Protein AF-A0A9D8MZ63-F1 (afdb_monomer)

Mean predicted aligned error: 4.89 Å

Secondary structur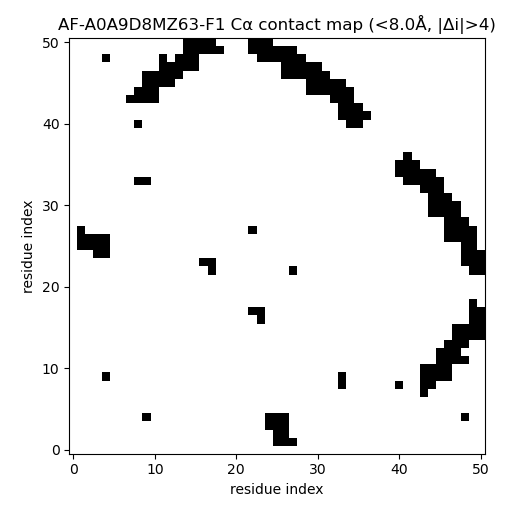e (DSSP, 8-state):
---B--TTTEEEEEEE--SSGGGTTBEEEEEE--EEETTEEEEPEEEEEE-

Radius of gyration: 11.17 Å; Cα contacts (8 Å, |Δi|>4): 103; chains: 1; bounding box: 26×18×28 Å

pLDDT: mean 84.54, std 7.36, range [48.12, 91.31]

Foldseek 3Di:
DWDADDPVAADEPEEDADPDPVQARIFPDFPADWDDDPHRTPGHTYTHGHD

Sequence (51 aa):
KEADFDVDLHEAVAQLPAPTPELKGKVMDCTLTGYKLNEKVIRHAQVVVGV

Structure (mmCIF, N/CA/C/O backbone):
data_AF-A0A9D8MZ63-F1
#
_entry.id   AF-A0A9D8MZ63-F1
#
loop_
_atom_site.group_PDB
_atom_site.id
_atom_site.type_symbol
_atom_site.label_atom_id
_atom_site.label_alt_id
_atom_site.label_comp_id
_atom_site.label_asym_id
_atom_site.label_entity_id
_atom_site.label_seq_id
_atom_site.pdbx_PDB_ins_code
_atom_site.Cartn_x
_atom_site.Cartn_y
_atom_site.Cartn_z
_atom_site.occupancy
_atom_site.B_iso_or_equiv
_atom_site.auth_seq_id
_atom_site.auth_comp_id
_atom_site.auth_asym_id
_atom_site.auth_atom_id
_atom_site.pdbx_PDB_model_num
ATOM 1 N N . LYS A 1 1 ? 8.397 -6.060 2.755 1.00 48.12 1 LYS A N 1
ATOM 2 C CA . LYS A 1 1 ? 7.359 -7.114 2.666 1.00 48.12 1 LYS A CA 1
ATOM 3 C C . LYS A 1 1 ? 6.656 -6.888 1.349 1.00 48.12 1 LYS A C 1
ATOM 5 O O . LYS A 1 1 ? 6.100 -5.814 1.185 1.00 48.12 1 LYS A O 1
ATOM 10 N N . GLU A 1 2 ? 6.772 -7.827 0.424 1.00 59.31 2 GLU A N 1
ATOM 11 C CA . GLU A 1 2 ? 6.073 -7.759 -0.856 1.00 59.31 2 GLU A CA 1
ATOM 12 C C . GLU A 1 2 ? 4.595 -8.037 -0.590 1.00 59.31 2 GLU A C 1
ATOM 14 O O . GLU A 1 2 ? 4.249 -9.128 -0.141 1.00 59.31 2 GLU A O 1
ATOM 19 N N . ALA A 1 3 ? 3.759 -7.017 -0.749 1.00 72.12 3 ALA A N 1
ATOM 20 C CA . ALA A 1 3 ? 2.318 -7.125 -0.599 1.00 72.12 3 ALA A CA 1
ATOM 21 C C . ALA A 1 3 ? 1.680 -6.975 -1.980 1.00 72.12 3 ALA A C 1
ATOM 23 O O . ALA A 1 3 ? 2.077 -6.100 -2.760 1.00 72.12 3 ALA A O 1
ATOM 24 N N . ASP A 1 4 ? 0.714 -7.839 -2.277 1.00 83.12 4 ASP A N 1
ATOM 25 C CA . ASP A 1 4 ? -0.116 -7.689 -3.463 1.00 83.12 4 ASP A CA 1
ATOM 26 C C . ASP A 1 4 ? -0.904 -6.381 -3.383 1.00 83.12 4 ASP A C 1
ATOM 28 O O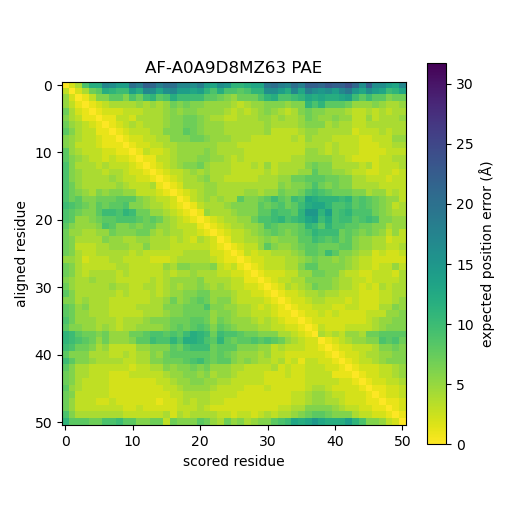 . ASP A 1 4 ? -1.341 -5.951 -2.308 1.00 83.12 4 ASP A O 1
ATOM 32 N N . PHE A 1 5 ? -1.039 -5.719 -4.531 1.00 84.06 5 PHE A N 1
ATOM 33 C CA . PHE A 1 5 ? -1.82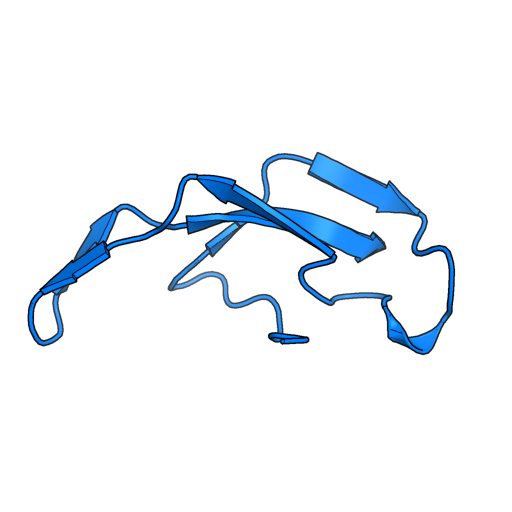7 -4.503 -4.616 1.00 84.06 5 PHE A CA 1
ATOM 34 C C . PHE A 1 5 ? -3.311 -4.844 -4.461 1.00 84.06 5 PHE A C 1
ATOM 36 O O . PHE A 1 5 ? -3.898 -5.531 -5.294 1.00 84.06 5 PHE A O 1
ATOM 43 N N . ASP A 1 6 ? -3.903 -4.338 -3.385 1.00 85.69 6 ASP A N 1
ATOM 44 C CA . ASP A 1 6 ? -5.322 -4.499 -3.067 1.00 85.69 6 ASP A CA 1
ATOM 45 C C . ASP A 1 6 ? -6.025 -3.139 -3.133 1.00 85.69 6 ASP A C 1
ATOM 47 O O . ASP A 1 6 ? -5.667 -2.232 -2.380 1.00 85.69 6 ASP A O 1
ATOM 51 N N . VAL A 1 7 ? -7.019 -3.011 -4.014 1.00 84.56 7 VAL A N 1
ATOM 52 C CA . VAL A 1 7 ? -7.786 -1.776 -4.250 1.00 84.56 7 VAL A CA 1
ATOM 53 C C . VAL A 1 7 ? -8.636 -1.344 -3.053 1.00 84.56 7 VAL A C 1
ATOM 55 O O . VAL A 1 7 ? -8.943 -0.161 -2.934 1.00 84.56 7 VAL A O 1
ATOM 58 N N . ASP A 1 8 ? -8.991 -2.264 -2.152 1.00 84.62 8 ASP A N 1
ATOM 59 C CA . ASP A 1 8 ? -9.794 -1.954 -0.962 1.00 84.62 8 ASP A CA 1
ATOM 60 C C . ASP A 1 8 ? -8.946 -1.365 0.177 1.00 84.62 8 ASP A C 1
ATOM 62 O O . ASP A 1 8 ? -9.466 -0.787 1.135 1.00 84.62 8 ASP A O 1
ATOM 66 N N . LEU A 1 9 ? -7.620 -1.517 0.103 1.00 84.31 9 LEU A N 1
ATOM 67 C CA . LEU A 1 9 ? -6.680 -1.094 1.146 1.00 84.31 9 LEU A CA 1
ATOM 68 C C . LEU A 1 9 ? -5.657 -0.068 0.652 1.00 84.31 9 LEU A C 1
ATOM 70 O O . LEU A 1 9 ? -5.138 0.719 1.455 1.00 84.31 9 LEU A O 1
ATOM 74 N N . HIS A 1 10 ? -5.377 -0.057 -0.648 1.00 89.12 10 HIS A N 1
ATOM 75 C CA . HIS A 1 10 ? -4.300 0.707 -1.250 1.00 89.12 10 HIS A CA 1
ATOM 76 C C . HIS A 1 10 ? -4.801 1.620 -2.369 1.00 89.12 10 HIS A C 1
ATOM 78 O O . HIS A 1 10 ? -5.617 1.249 -3.207 1.00 89.12 10 HIS A O 1
ATOM 84 N N . GLU A 1 11 ? -4.230 2.816 -2.417 1.00 88.69 11 GLU A N 1
ATOM 85 C CA . GLU A 1 11 ? -4.405 3.790 -3.483 1.00 88.69 11 GLU A CA 1
ATOM 86 C C . GLU A 1 11 ? -3.101 3.865 -4.291 1.00 88.69 11 GLU A C 1
ATOM 88 O O . GLU A 1 11 ? -2.050 4.228 -3.757 1.00 88.69 11 GLU A O 1
ATOM 93 N N . ALA A 1 12 ? -3.150 3.507 -5.577 1.00 88.00 12 ALA A N 1
ATOM 94 C CA . ALA A 1 12 ? -1.988 3.584 -6.458 1.00 88.00 12 ALA A CA 1
ATOM 95 C C . ALA A 1 12 ? -1.774 5.025 -6.942 1.00 88.00 12 ALA A C 1
ATOM 97 O O . ALA A 1 12 ? -2.538 5.529 -7.764 1.00 88.00 12 ALA A O 1
ATOM 98 N N . VAL A 1 13 ? -0.714 5.677 -6.462 1.00 88.12 13 VAL A N 1
ATOM 99 C CA . VAL A 1 13 ? -0.386 7.069 -6.828 1.00 88.12 13 VAL A CA 1
ATOM 100 C C . VAL A 1 13 ? 0.508 7.129 -8.065 1.00 88.12 13 VAL A C 1
ATOM 102 O O . VAL A 1 13 ? 0.406 8.056 -8.867 1.00 88.12 13 VAL A O 1
ATOM 105 N N . ALA A 1 14 ? 1.375 6.131 -8.245 1.00 87.50 14 ALA A N 1
ATOM 106 C CA . ALA A 1 14 ? 2.271 6.047 -9.389 1.00 87.50 14 ALA A CA 1
ATOM 107 C C . ALA A 1 14 ? 2.436 4.604 -9.869 1.00 87.50 14 ALA A C 1
ATOM 109 O O . ALA A 1 14 ? 2.465 3.662 -9.077 1.00 87.50 14 ALA A O 1
ATOM 110 N N . GLN A 1 15 ? 2.571 4.464 -11.185 1.00 86.38 15 GLN A N 1
ATOM 111 C CA . GLN A 1 15 ? 2.874 3.212 -11.863 1.00 86.38 15 GLN A CA 1
ATOM 112 C C . GLN A 1 15 ? 4.259 3.342 -12.489 1.00 86.38 15 GLN A C 1
ATOM 114 O O . GLN A 1 15 ? 4.471 4.202 -13.346 1.00 86.38 15 GLN A O 1
ATOM 119 N N . LEU A 1 16 ? 5.207 2.530 -12.031 1.00 84.31 16 LEU A N 1
ATOM 120 C CA . LEU A 1 16 ? 6.580 2.524 -12.535 1.00 84.31 16 LEU A CA 1
ATOM 121 C C . LEU A 1 16 ? 6.890 1.162 -13.153 1.00 84.31 16 LEU A C 1
ATOM 123 O O . LEU A 1 16 ? 6.371 0.159 -12.672 1.00 84.31 16 LEU A O 1
ATOM 127 N N . PRO A 1 17 ? 7.718 1.092 -14.208 1.00 85.00 17 PRO A N 1
ATOM 128 C CA . PRO A 1 17 ? 8.122 -0.190 -14.769 1.00 85.00 17 PRO A CA 1
ATOM 129 C C . PRO A 1 17 ? 8.814 -1.030 -13.693 1.00 85.00 17 PRO A C 1
ATOM 131 O O . PRO A 1 17 ? 9.770 -0.568 -13.060 1.00 85.00 17 PRO A O 1
ATOM 134 N N . ALA A 1 18 ? 8.322 -2.251 -13.475 1.00 81.12 18 ALA A N 1
ATOM 135 C CA . ALA A 1 18 ? 8.905 -3.138 -12.482 1.00 81.12 18 ALA A CA 1
ATOM 136 C C . ALA A 1 18 ? 10.354 -3.498 -12.884 1.00 81.12 18 ALA A C 1
ATOM 138 O O . ALA A 1 18 ? 10.591 -3.923 -14.018 1.00 81.12 18 ALA A O 1
ATOM 139 N N . PRO A 1 19 ? 11.345 -3.358 -11.982 1.00 81.31 19 PRO A N 1
ATOM 140 C CA . PRO A 1 19 ? 12.742 -3.667 -12.292 1.00 81.31 19 PRO A CA 1
ATOM 141 C C . PRO A 1 19 ? 12.975 -5.172 -12.470 1.00 81.31 19 PRO A C 1
ATOM 143 O O . PRO A 1 19 ? 13.948 -5.579 -13.101 1.00 81.31 19 PRO A O 1
ATOM 146 N N . THR A 1 20 ? 12.078 -6.002 -11.935 1.00 82.56 20 T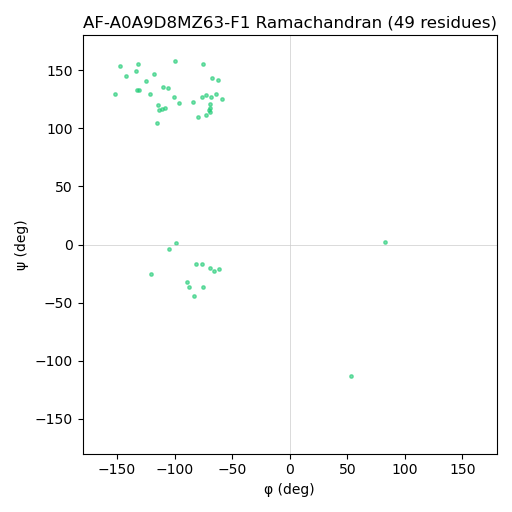HR A N 1
ATOM 147 C CA . THR A 1 20 ? 12.069 -7.453 -12.113 1.00 82.56 20 THR A CA 1
ATOM 148 C C . THR A 1 20 ? 10.652 -7.932 -12.449 1.00 82.56 20 THR A C 1
ATOM 150 O O . THR A 1 20 ? 9.673 -7.345 -11.981 1.00 82.56 20 THR A O 1
ATOM 153 N N . PRO A 1 21 ? 10.504 -9.016 -13.234 1.00 80.12 21 PRO A N 1
ATOM 154 C CA . PRO A 1 21 ? 9.192 -9.558 -13.601 1.00 80.12 21 PRO A CA 1
ATOM 155 C C . PRO A 1 21 ? 8.368 -10.035 -12.394 1.00 80.12 21 PRO A C 1
ATOM 157 O O . PRO A 1 21 ? 7.148 -10.108 -12.478 1.00 80.12 21 PRO A O 1
ATOM 160 N N . G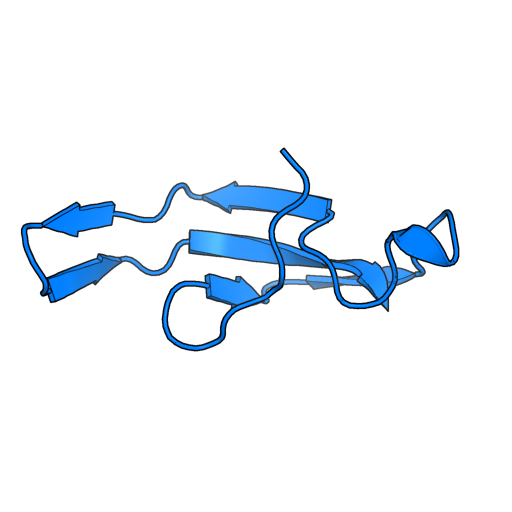L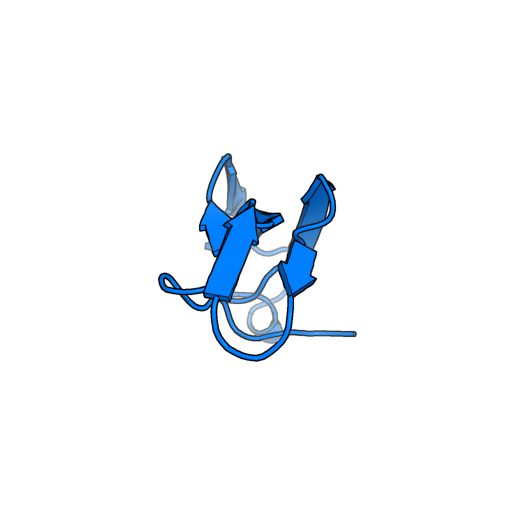U A 1 22 ? 9.015 -10.315 -11.262 1.00 80.19 22 GLU A N 1
ATOM 161 C CA . GLU A 1 22 ? 8.376 -10.740 -10.010 1.00 80.19 22 GLU A CA 1
ATOM 162 C C . GLU A 1 22 ? 7.701 -9.593 -9.241 1.00 80.19 22 GLU A C 1
ATOM 164 O O . GLU A 1 22 ? 6.889 -9.850 -8.351 1.00 80.19 22 GLU A O 1
ATOM 169 N N . LEU A 1 23 ? 8.040 -8.340 -9.570 1.00 78.25 23 LEU A N 1
ATOM 170 C CA . LEU A 1 23 ? 7.488 -7.122 -8.963 1.00 78.25 23 LEU A CA 1
ATOM 171 C C . LEU A 1 23 ? 6.377 -6.485 -9.811 1.00 78.25 23 LEU A C 1
ATOM 173 O O . LEU A 1 23 ? 5.808 -5.462 -9.428 1.00 78.25 23 LEU A O 1
ATOM 177 N N . LYS A 1 24 ? 6.039 -7.099 -10.947 1.00 80.56 24 LYS A N 1
ATOM 178 C CA . LYS A 1 24 ? 4.925 -6.686 -11.798 1.00 80.56 24 LYS A CA 1
ATOM 179 C C . LYS A 1 24 ? 3.595 -6.965 -11.092 1.00 80.56 24 LYS A C 1
ATOM 181 O O . LYS A 1 24 ? 3.295 -8.102 -10.747 1.00 80.56 24 LYS A O 1
ATOM 186 N N . GLY A 1 25 ? 2.801 -5.921 -10.885 1.00 80.81 25 GLY A N 1
ATOM 187 C CA . GLY A 1 25 ? 1.523 -5.949 -10.170 1.00 80.81 25 GLY A CA 1
ATOM 188 C C . GLY A 1 25 ? 1.636 -5.878 -8.644 1.00 80.81 25 GLY A C 1
ATOM 189 O O . GLY A 1 25 ? 0.613 -5.921 -7.964 1.00 80.81 25 GLY A O 1
ATOM 190 N N . LYS A 1 26 ? 2.850 -5.750 -8.092 1.00 85.69 26 LYS A N 1
ATOM 191 C CA . LYS A 1 26 ? 3.077 -5.660 -6.644 1.00 85.69 26 LYS A CA 1
ATOM 192 C C . LYS A 1 26 ? 3.293 -4.222 -6.185 1.00 85.69 26 LYS A C 1
ATOM 194 O O . LYS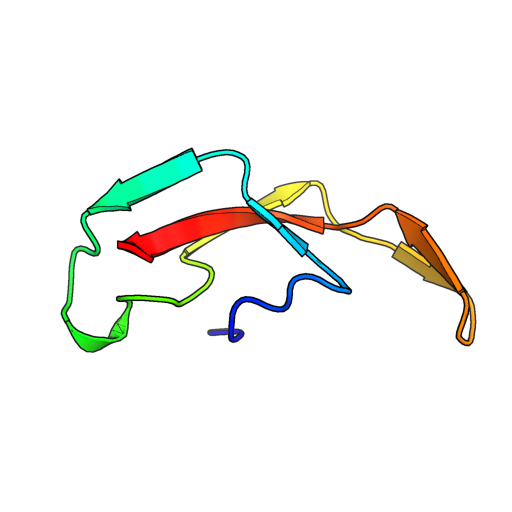 A 1 26 ? 3.71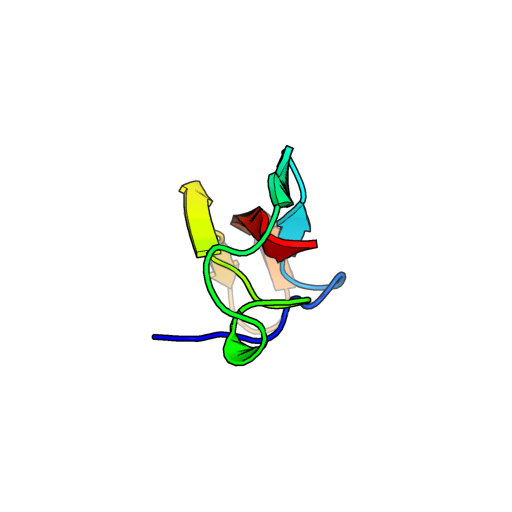1 -3.353 -6.955 1.00 85.69 26 LYS A O 1
ATOM 199 N N . VAL A 1 27 ? 3.056 -3.994 -4.893 1.00 86.06 27 VAL A N 1
ATOM 200 C CA . VAL A 1 27 ? 3.432 -2.748 -4.222 1.00 86.06 27 VAL A CA 1
ATOM 201 C C . VAL A 1 27 ? 4.954 -2.684 -4.112 1.00 86.06 27 VAL A C 1
ATOM 203 O O . VAL A 1 27 ? 5.569 -3.487 -3.410 1.00 86.06 27 VAL A O 1
ATOM 206 N N . MET A 1 28 ? 5.556 -1.727 -4.816 1.00 84.50 28 MET A N 1
ATOM 207 C CA . MET A 1 28 ? 6.995 -1.475 -4.772 1.00 84.50 28 MET A CA 1
ATOM 208 C C . MET A 1 28 ? 7.377 -0.611 -3.576 1.00 84.50 28 MET A C 1
ATOM 210 O O . MET A 1 28 ? 8.354 -0.904 -2.890 1.00 84.50 28 MET A O 1
ATOM 214 N N . ASP A 1 29 ? 6.607 0.448 -3.332 1.00 85.81 29 ASP A N 1
ATOM 215 C CA . ASP A 1 29 ? 6.870 1.380 -2.243 1.00 85.81 29 ASP A CA 1
ATOM 216 C C . ASP A 1 29 ? 5.569 1.945 -1.670 1.00 85.81 29 ASP A C 1
ATOM 218 O O . ASP A 1 29 ? 4.548 2.028 -2.355 1.00 85.81 29 ASP A O 1
ATOM 222 N N . CYS A 1 30 ? 5.612 2.333 -0.400 1.00 87.12 30 CYS A N 1
ATOM 223 C CA . CYS A 1 30 ? 4.504 2.940 0.322 1.00 87.12 30 CYS A CA 1
ATOM 224 C C . CYS A 1 30 ? 4.868 4.373 0.718 1.00 87.12 30 CYS A C 1
ATOM 226 O O . CYS A 1 30 ? 5.612 4.606 1.670 1.00 87.12 30 CYS A O 1
ATOM 228 N N . THR A 1 31 ? 4.308 5.345 0.001 1.00 87.75 31 THR A N 1
ATOM 229 C CA . THR A 1 31 ? 4.564 6.773 0.229 1.00 87.75 31 THR A CA 1
ATOM 230 C C . THR A 1 31 ? 3.836 7.284 1.471 1.00 87.75 31 THR A C 1
ATOM 232 O O . THR A 1 31 ? 4.380 8.095 2.218 1.00 87.75 31 THR A O 1
ATOM 235 N N . LEU A 1 32 ? 2.619 6.787 1.729 1.00 87.94 32 LEU A N 1
ATOM 236 C CA . LEU A 1 32 ? 1.873 7.072 2.957 1.00 87.94 32 LEU A CA 1
ATOM 237 C C . LEU A 1 32 ? 1.313 5.794 3.566 1.00 87.94 32 LEU A C 1
ATOM 239 O O . LEU A 1 32 ? 0.656 4.995 2.901 1.00 87.94 32 LEU A O 1
ATOM 243 N N . THR A 1 33 ? 1.497 5.647 4.876 1.00 87.81 33 THR A N 1
ATOM 244 C CA . THR A 1 33 ? 0.959 4.513 5.630 1.00 87.81 33 THR A CA 1
ATOM 245 C C . THR A 1 33 ? -0.566 4.593 5.702 1.00 87.81 33 THR A C 1
ATOM 247 O O . THR A 1 33 ? -1.126 5.611 6.115 1.00 87.81 33 THR A O 1
ATOM 250 N N . GLY A 1 34 ? -1.254 3.529 5.304 1.00 88.50 34 GLY A N 1
ATOM 251 C CA . GLY A 1 34 ? -2.694 3.393 5.520 1.00 88.50 34 GLY A CA 1
ATOM 252 C C . GLY A 1 34 ? -3.001 3.051 6.976 1.00 88.50 34 GLY A C 1
ATOM 253 O O . GLY A 1 34 ? -2.163 2.478 7.674 1.00 88.50 34 GLY A O 1
ATOM 254 N N . TYR A 1 35 ? -4.207 3.381 7.434 1.00 89.25 35 TYR A N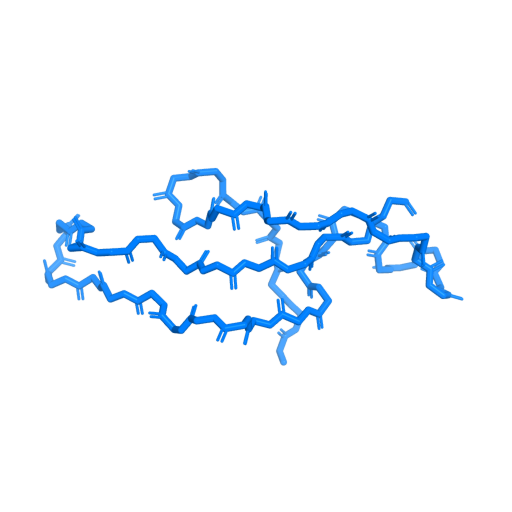 1
ATOM 255 C CA . TYR A 1 35 ? -4.679 3.009 8.766 1.00 89.25 35 TYR A CA 1
ATOM 256 C C . TYR A 1 35 ? -6.067 2.389 8.685 1.00 89.25 35 TYR A C 1
ATOM 258 O O . TYR A 1 35 ? -6.990 2.938 8.075 1.00 89.25 35 TYR A O 1
ATOM 266 N N . LYS A 1 36 ? -6.214 1.260 9.372 1.00 89.44 36 LYS A N 1
ATOM 267 C CA . LYS A 1 36 ? -7.477 0.558 9.563 1.00 89.44 36 LYS A CA 1
ATOM 268 C C . LYS A 1 36 ? -7.733 0.449 11.061 1.00 89.44 36 LYS A C 1
ATOM 270 O O . LYS A 1 36 ? -6.844 0.044 11.806 1.00 89.44 36 LYS A O 1
ATOM 275 N N . LEU A 1 37 ? -8.925 0.845 11.500 1.00 91.25 37 LEU A N 1
ATOM 276 C CA . LEU A 1 37 ? -9.361 0.689 12.886 1.00 91.25 37 LEU A CA 1
ATOM 277 C C . LEU A 1 37 ? -10.475 -0.348 12.911 1.00 91.25 37 LEU A C 1
ATOM 279 O O . LEU A 1 37 ? -11.533 -0.144 12.311 1.00 91.25 37 LEU A O 1
ATOM 283 N N . ASN A 1 38 ? -10.223 -1.461 13.598 1.00 87.19 38 ASN A N 1
ATOM 284 C CA . ASN A 1 38 ? -11.046 -2.666 13.519 1.00 87.19 38 ASN A CA 1
ATOM 285 C C . ASN A 1 38 ? -11.208 -3.099 12.051 1.00 87.19 38 ASN A C 1
ATOM 287 O O . ASN A 1 38 ? -10.232 -3.453 11.392 1.00 87.19 38 ASN A O 1
ATOM 291 N N . GLU A 1 39 ? -12.419 -3.013 11.508 1.00 83.88 39 GLU A N 1
ATOM 292 C CA . GLU A 1 39 ? -12.723 -3.390 10.126 1.00 83.88 39 GLU A CA 1
ATOM 293 C C . GLU A 1 39 ? -12.914 -2.191 9.195 1.00 83.88 39 GLU A C 1
ATOM 295 O O . GLU A 1 39 ? -13.041 -2.361 7.985 1.00 83.88 39 GLU A O 1
ATOM 300 N N . LYS A 1 40 ? -12.867 -0.967 9.732 1.00 85.50 40 LYS A N 1
ATOM 301 C CA . LYS A 1 40 ? -13.101 0.251 8.963 1.00 85.50 40 LYS A CA 1
ATOM 302 C C . LYS A 1 40 ? -11.781 0.859 8.504 1.00 85.50 40 LYS A C 1
ATOM 304 O O . LYS A 1 40 ? -10.924 1.209 9.320 1.00 85.50 40 LYS A O 1
ATOM 309 N N . VAL A 1 41 ? -11.630 1.009 7.190 1.00 86.75 41 VAL A N 1
ATOM 310 C CA . VAL A 1 41 ? -10.512 1.751 6.604 1.00 86.75 41 VAL A CA 1
ATOM 311 C C . VAL A 1 41 ? -10.709 3.227 6.932 1.00 86.75 41 VAL A C 1
ATOM 313 O O . VAL A 1 41 ? -11.718 3.829 6.568 1.00 86.75 41 VAL A O 1
ATOM 316 N N . ILE A 1 42 ? -9.772 3.794 7.691 1.00 89.12 42 ILE A N 1
ATOM 317 C CA . ILE A 1 42 ? -9.757 5.228 8.003 1.00 89.12 42 ILE A CA 1
ATOM 318 C C . ILE A 1 42 ? -8.996 5.971 6.908 1.00 89.12 42 ILE A C 1
ATOM 320 O O . ILE A 1 42 ? -9.371 7.080 6.533 1.00 89.12 42 ILE A O 1
ATOM 324 N N . ARG A 1 43 ? -7.934 5.350 6.383 1.00 89.56 43 ARG A N 1
ATOM 325 C CA . ARG A 1 43 ? -7.136 5.894 5.288 1.00 89.56 43 ARG A CA 1
ATOM 326 C C . ARG A 1 43 ? -6.501 4.773 4.476 1.00 89.56 43 ARG A C 1
ATOM 328 O O . ARG A 1 43 ? -5.825 3.924 5.060 1.00 89.56 43 ARG A O 1
ATOM 335 N N . HIS A 1 44 ? -6.667 4.820 3.158 1.00 90.31 44 HIS A N 1
ATOM 336 C CA . HIS A 1 44 ? -5.963 3.927 2.240 1.00 90.31 44 HIS A CA 1
ATOM 337 C C . HIS A 1 44 ? -4.464 4.242 2.233 1.00 90.31 44 HIS A C 1
ATOM 339 O O . HIS A 1 44 ? -4.052 5.397 2.370 1.00 90.31 44 HIS A O 1
ATOM 345 N N . ALA A 1 45 ? -3.641 3.205 2.124 1.00 91.31 45 ALA A N 1
ATOM 346 C CA . ALA A 1 45 ? -2.203 3.373 1.977 1.00 91.31 45 ALA A CA 1
ATOM 347 C C . ALA A 1 45 ? -1.896 3.881 0.568 1.00 91.31 45 ALA A C 1
ATOM 349 O O . ALA A 1 45 ? -2.338 3.277 -0.404 1.00 91.31 45 ALA A O 1
ATOM 350 N N . GLN A 1 46 ? -1.120 4.955 0.453 1.00 90.94 46 GLN A N 1
ATOM 351 C CA . GLN A 1 46 ? -0.671 5.420 -0.854 1.00 90.94 46 GLN A CA 1
ATOM 352 C C . GLN A 1 46 ? 0.568 4.647 -1.261 1.00 90.94 46 GLN A C 1
ATOM 354 O O . GLN A 1 46 ? 1.567 4.639 -0.533 1.00 90.94 46 GLN A O 1
ATOM 359 N N . VAL A 1 47 ? 0.486 3.989 -2.410 1.00 90.75 47 VAL A N 1
ATOM 360 C CA . VAL A 1 47 ? 1.502 3.052 -2.873 1.00 90.75 47 VAL A CA 1
ATOM 361 C C . VAL A 1 47 ? 1.900 3.304 -4.319 1.00 90.75 47 VAL A C 1
ATOM 363 O O . VAL A 1 47 ? 1.138 3.841 -5.126 1.00 90.75 47 VAL A O 1
ATOM 366 N N . VAL A 1 48 ? 3.117 2.883 -4.638 1.00 89.62 48 VAL A N 1
ATOM 367 C CA . VAL A 1 48 ? 3.651 2.816 -5.994 1.00 89.62 48 VAL A CA 1
ATOM 368 C C . VAL A 1 48 ? 3.567 1.370 -6.458 1.00 89.62 48 VAL A C 1
ATOM 370 O O . VAL A 1 48 ? 4.045 0.468 -5.768 1.00 89.62 48 VAL A O 1
ATOM 373 N N . VAL A 1 49 ? 2.958 1.152 -7.620 1.00 88.94 49 VAL A N 1
ATOM 374 C CA . VAL A 1 49 ? 2.754 -0.183 -8.191 1.00 88.94 49 VAL A CA 1
ATOM 375 C C . VAL A 1 49 ? 3.712 -0.394 -9.358 1.00 88.94 49 VAL A C 1
ATOM 377 O O . VAL A 1 49 ? 3.876 0.486 -10.207 1.00 88.94 49 VAL A O 1
ATOM 380 N N . GLY A 1 50 ? 4.344 -1.565 -9.396 1.00 87.62 50 GLY A N 1
ATOM 381 C CA . GLY A 1 50 ? 5.147 -1.993 -10.537 1.00 87.62 50 GLY A CA 1
ATOM 382 C C . GLY A 1 50 ? 4.257 -2.452 -11.694 1.00 87.62 50 GLY A C 1
ATOM 383 O O . GLY A 1 50 ? 3.409 -3.316 -11.481 1.00 87.62 50 GLY A O 1
ATOM 384 N N . VAL A 1 51 ? 4.436 -1.921 -12.908 1.00 81.19 51 VAL A N 1
ATOM 385 C CA . VAL A 1 51 ? 3.768 -2.407 -14.142 1.00 81.19 51 VAL A CA 1
ATOM 386 C C . VAL A 1 51 ? 4.638 -3.331 -14.973 1.00 81.19 51 VAL A C 1
ATOM 388 O O . VAL A 1 51 ? 5.882 -3.255 -14.871 1.00 81.19 51 VAL A O 1
#

Nearest PDB structures (foldseek):
  3a6m-assembly1_B  TM=7.673E-01  e=3.271E-03  Thermus thermophilus HB8
  1dkg-assembly1_A  TM=8.841E-01  e=1.585E-02  Escherichia coli
  1dkg-assembly1_B  TM=8.557E-01  e=1.301E-02  Escherichia coli
  5nod-assembly1_A  TM=4.554E-01  e=1.802E+00  Streptococcus pneumoniae R6
  2j0v-assembly2_B  TM=2.417E-01  e=9.324E+00  Arabidopsis thaliana

Solvent-accessible surface area (backbone atoms only — not comparable to full-atom values): 3014 Å² total; per-residue (Å²): 129,88,42,76,67,43,80,93,52,37,41,77,78,45,77,43,79,34,93,44,85,88,38,44,61,21,41,74,45,70,84,38,86,46,44,65,58,91,90,45,74,77,39,61,17,32,25,30,31,14,81